Protein AF-E6WTA3-F1 (afdb_monomer_lite)

Secondary structure (DSSP, 8-state):
--EEEEE-TT--HHHHHHHHHHHHHTT--EEEEPPPTTS-SPPEEEES-STTHHHHHHHHHHHHHHHHHHHHHHHHHHHHTT----HHHHHHH-HHHHHHHHHHHHHHHHHHHHHHHHHT-

pLDDT: mean 81.32, std 12.45, range [48.53, 94.06]

Radius of gyration: 25.27 Å; chains: 1; bounding box: 66×26×56 Å

Organism: Pseudoxanthomonas suwonensis (strain 11-1) (NCBI:txid743721)

Sequence (121 aa):
MAKLLFPLRNVPADEASEVRALLDRHGLEWYETEAGMLGFSAPGLWLRDKADYPRARALLDEYQAQRREQARAEAREREARGEHETFMQQLRTQPAYVLPRLLAMIAILAATLALPWWLLR

Structure (mmCIF, N/CA/C/O backbone):
data_AF-E6WTA3-F1
#
_entry.id   AF-E6WTA3-F1
#
loop_
_atom_site.group_PDB
_atom_site.id
_atom_site.type_symbol
_atom_site.label_atom_id
_atom_site.label_alt_id
_atom_site.label_comp_id
_atom_site.label_asym_id
_atom_site.label_entity_id
_atom_site.label_seq_id
_atom_site.pdbx_PDB_ins_code
_atom_site.Cartn_x
_atom_site.Cartn_y
_atom_site.Cartn_z
_atom_site.occupancy
_atom_site.B_iso_or_equiv
_atom_site.auth_seq_id
_atom_site.auth_comp_id
_atom_site.auth_asym_id
_atom_site.auth_atom_id
_atom_site.pdbx_PDB_model_num
ATOM 1 N N . MET A 1 1 ? -10.753 -6.734 23.354 1.00 79.31 1 MET A N 1
ATOM 2 C CA . MET A 1 1 ? -9.316 -6.844 23.006 1.00 79.31 1 MET A CA 1
ATOM 3 C C . MET A 1 1 ? -9.161 -6.376 21.581 1.00 79.31 1 MET A C 1
ATOM 5 O O . MET A 1 1 ? -9.928 -6.837 20.743 1.00 79.31 1 MET A O 1
ATOM 9 N N . ALA A 1 2 ? -8.197 -5.496 21.328 1.00 83.19 2 ALA A N 1
ATOM 10 C CA . ALA A 1 2 ? -7.980 -4.965 19.996 1.00 83.19 2 ALA A CA 1
ATOM 11 C C . ALA A 1 2 ? -7.505 -6.047 19.017 1.00 83.19 2 ALA A C 1
ATOM 13 O O . ALA A 1 2 ? -6.849 -7.015 19.416 1.00 83.19 2 ALA A O 1
ATOM 14 N N . LYS A 1 3 ? -7.844 -5.895 17.736 1.00 89.50 3 LYS A N 1
ATOM 15 C CA . LYS A 1 3 ? -7.473 -6.854 16.690 1.00 89.50 3 LYS A CA 1
ATOM 16 C C . LYS A 1 3 ? -6.941 -6.140 15.456 1.00 89.50 3 LYS A C 1
ATOM 18 O O . LYS A 1 3 ? -7.564 -5.201 14.970 1.00 89.50 3 LYS A O 1
ATOM 23 N N . LEU A 1 4 ? -5.806 -6.620 14.944 1.00 90.56 4 LEU A N 1
ATOM 24 C CA . LEU A 1 4 ? -5.208 -6.114 13.712 1.00 90.56 4 LEU A CA 1
ATOM 25 C C . LEU A 1 4 ? -6.167 -6.362 12.548 1.00 90.56 4 LEU A C 1
ATOM 27 O O . LEU A 1 4 ? -6.507 -7.514 12.262 1.00 90.56 4 LEU A O 1
ATOM 31 N N . LEU A 1 5 ? -6.586 -5.285 11.892 1.00 91.44 5 LEU A N 1
ATOM 32 C CA . LEU A 1 5 ? -7.440 -5.337 10.715 1.00 91.44 5 LEU A CA 1
ATOM 33 C C . LEU A 1 5 ? -6.606 -5.321 9.437 1.00 91.44 5 LEU A C 1
ATOM 35 O O . LEU A 1 5 ? -6.811 -6.170 8.572 1.00 91.44 5 LEU A O 1
ATOM 39 N N . PHE A 1 6 ? -5.671 -4.374 9.336 1.00 89.88 6 PHE A N 1
ATOM 40 C CA . PHE A 1 6 ? -4.963 -4.104 8.090 1.00 89.88 6 PHE A CA 1
ATOM 41 C C . PHE A 1 6 ? -3.507 -3.680 8.345 1.00 89.88 6 PHE A C 1
ATOM 43 O O . PHE A 1 6 ? -3.279 -2.680 9.027 1.00 89.88 6 PHE A O 1
ATOM 50 N N . PRO A 1 7 ? -2.506 -4.427 7.848 1.00 90.69 7 PRO A N 1
ATOM 51 C CA . PRO A 1 7 ? -1.109 -4.021 7.943 1.00 90.69 7 PRO A CA 1
ATOM 52 C C . PRO A 1 7 ? -0.816 -2.901 6.938 1.00 90.69 7 PRO A C 1
ATOM 54 O O . PRO A 1 7 ? -1.139 -3.029 5.766 1.00 90.69 7 PRO A O 1
ATOM 57 N N . LEU A 1 8 ? -0.147 -1.836 7.374 1.00 89.81 8 LEU A N 1
ATOM 58 C CA . LEU A 1 8 ? 0.228 -0.682 6.544 1.00 89.81 8 LEU A CA 1
ATOM 59 C C . LEU A 1 8 ? 1.631 -0.818 5.927 1.00 89.81 8 LEU A C 1
ATOM 61 O O . LEU A 1 8 ? 2.146 0.104 5.297 1.00 89.81 8 LEU A O 1
ATOM 65 N N . ARG A 1 9 ? 2.290 -1.970 6.097 1.00 85.62 9 ARG A N 1
ATOM 66 C CA . ARG A 1 9 ? 3.617 -2.211 5.520 1.00 85.62 9 ARG A CA 1
ATOM 67 C C . ARG A 1 9 ? 3.510 -2.382 4.005 1.00 85.62 9 ARG A C 1
ATOM 69 O O . ARG A 1 9 ? 2.834 -3.2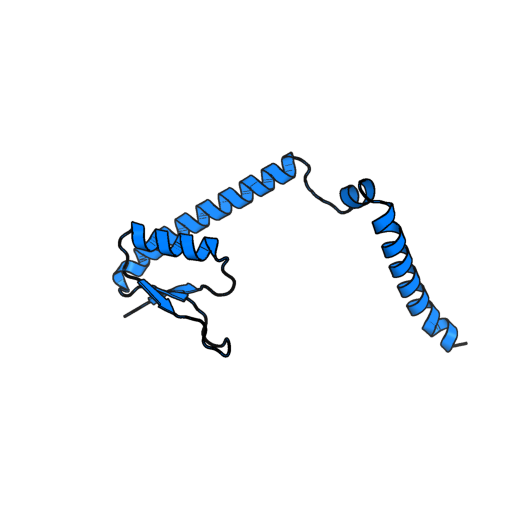97 3.547 1.00 85.62 9 ARG A O 1
ATOM 76 N N . ASN A 1 10 ? 4.251 -1.564 3.255 1.00 83.06 10 ASN A N 1
ATOM 77 C CA . ASN A 1 10 ? 4.229 -1.515 1.786 1.00 83.06 10 ASN A CA 1
ATOM 78 C C . ASN A 1 10 ? 2.858 -1.140 1.194 1.00 83.06 10 ASN A C 1
ATOM 80 O O . ASN A 1 10 ? 2.579 -1.483 0.048 1.00 83.06 10 ASN A O 1
ATOM 84 N N . VAL A 1 11 ? 2.010 -0.455 1.966 1.00 85.75 11 VAL A N 1
ATOM 85 C CA . VAL A 1 11 ? 0.728 0.056 1.477 1.00 85.75 11 VAL A CA 1
ATOM 86 C C . VAL A 1 11 ? 0.927 1.481 0.946 1.00 85.75 11 VAL A C 1
ATOM 88 O O . VAL A 1 11 ? 1.519 2.304 1.650 1.00 85.75 11 VAL A O 1
ATOM 91 N N . PRO A 1 12 ? 0.458 1.790 -0.275 1.00 87.38 12 PRO A N 1
ATOM 92 C CA . PRO A 1 12 ? 0.429 3.152 -0.801 1.00 87.38 12 PRO A CA 1
ATOM 93 C C . PRO A 1 12 ? -0.333 4.123 0.117 1.00 87.38 12 PRO A C 1
ATOM 95 O O . PRO A 1 12 ? -1.300 3.747 0.779 1.00 87.38 12 PRO A O 1
ATOM 98 N N . ALA A 1 13 ? 0.094 5.386 0.173 1.00 86.94 13 ALA A N 1
ATOM 99 C CA . ALA A 1 13 ? -0.500 6.370 1.084 1.00 86.94 13 ALA A CA 1
ATOM 100 C C . ALA A 1 13 ? -1.987 6.655 0.783 1.00 86.94 13 ALA A C 1
ATOM 102 O O . ALA A 1 13 ? -2.750 6.931 1.709 1.00 86.94 13 ALA A O 1
ATOM 103 N N . ASP A 1 14 ? -2.383 6.558 -0.488 1.00 89.94 14 ASP A N 1
ATOM 104 C CA . ASP A 1 14 ? -3.764 6.615 -0.980 1.00 89.94 14 ASP A CA 1
ATOM 105 C C . ASP A 1 14 ? -4.612 5.451 -0.453 1.00 89.94 14 ASP A C 1
ATOM 107 O O . ASP A 1 14 ? -5.668 5.668 0.129 1.00 89.94 14 ASP A O 1
ATOM 111 N N . GLU A 1 15 ? -4.128 4.213 -0.557 1.00 89.12 15 GLU A N 1
ATOM 112 C CA . GLU A 1 15 ? -4.858 3.049 -0.043 1.00 89.12 15 GLU A CA 1
ATOM 113 C C . GLU A 1 15 ? -5.012 3.127 1.482 1.00 89.12 15 GLU A C 1
ATOM 115 O O . GLU A 1 15 ? -6.078 2.849 2.030 1.00 89.12 15 GLU A O 1
ATOM 120 N N . ALA A 1 16 ? -3.968 3.571 2.186 1.00 90.94 16 ALA A N 1
ATOM 121 C CA . ALA A 1 16 ? -4.038 3.772 3.627 1.00 90.94 16 ALA A CA 1
ATOM 122 C C . ALA A 1 16 ? -5.084 4.834 4.016 1.00 90.94 16 ALA A C 1
ATOM 124 O O . ALA A 1 16 ? -5.832 4.626 4.972 1.00 90.94 16 ALA A O 1
ATOM 125 N N . SER A 1 17 ? -5.163 5.963 3.300 1.00 91.56 17 SER A N 1
ATOM 126 C CA . SER A 1 17 ? -6.170 6.996 3.578 1.00 91.56 17 SER A CA 1
ATOM 127 C C . SER A 1 17 ? -7.587 6.539 3.229 1.00 91.56 17 SER A C 1
ATOM 129 O O . SER A 1 17 ? -8.512 6.821 3.992 1.00 91.56 17 SER A O 1
ATOM 131 N N . GLU A 1 18 ? -7.764 5.781 2.148 1.00 92.44 18 GLU A N 1
ATOM 132 C CA . GLU A 1 18 ? -9.052 5.201 1.761 1.00 92.44 18 GLU A CA 1
ATOM 133 C C . GLU A 1 18 ? -9.565 4.202 2.799 1.00 92.44 18 GLU A C 1
ATOM 135 O O . GLU A 1 18 ? -10.731 4.273 3.193 1.00 92.44 18 GLU A O 1
ATOM 140 N N . VAL A 1 19 ? -8.700 3.319 3.311 1.00 92.44 19 VAL A N 1
ATOM 141 C CA . VAL A 1 19 ? -9.084 2.374 4.369 1.00 92.44 19 VAL A CA 1
ATOM 142 C C . VAL A 1 19 ? -9.436 3.114 5.666 1.00 92.44 19 VAL A C 1
ATOM 144 O O . VAL A 1 19 ? -10.415 2.748 6.311 1.00 92.44 19 VAL A O 1
ATOM 147 N N . ARG A 1 20 ? -8.722 4.187 6.038 1.00 93.31 20 ARG A N 1
ATOM 148 C CA . ARG A 1 20 ? -9.101 5.034 7.193 1.00 93.31 20 ARG A CA 1
ATOM 149 C C . ARG A 1 20 ? -10.494 5.647 6.998 1.00 93.31 20 ARG A C 1
ATOM 151 O O . ARG A 1 20 ? -11.361 5.488 7.853 1.00 93.31 20 ARG A O 1
ATOM 158 N N . ALA A 1 21 ? -10.744 6.246 5.833 1.00 94.06 21 ALA A N 1
ATOM 159 C CA . ALA A 1 21 ? -12.040 6.833 5.496 1.00 94.06 21 ALA A CA 1
ATOM 160 C C . ALA A 1 21 ? -13.176 5.793 5.458 1.00 94.06 21 ALA A C 1
ATOM 162 O O . ALA A 1 21 ? -14.312 6.105 5.822 1.00 94.06 21 ALA A O 1
ATOM 163 N N . LEU A 1 22 ? -12.886 4.557 5.036 1.00 93.88 22 LEU A N 1
ATOM 164 C CA . LEU A 1 22 ? -13.827 3.438 5.079 1.00 93.88 22 LEU A CA 1
ATOM 165 C C . LEU A 1 22 ? -14.220 3.116 6.526 1.00 93.88 22 LEU A C 1
ATOM 167 O O . LEU A 1 22 ? -15.405 2.982 6.828 1.00 93.88 22 LEU A O 1
ATOM 171 N N . LEU A 1 23 ? -13.251 3.034 7.438 1.00 93.38 23 LEU A N 1
ATOM 172 C CA . LEU A 1 23 ? -13.528 2.763 8.849 1.00 93.38 23 LEU A CA 1
ATOM 173 C C . LEU A 1 23 ? -14.354 3.881 9.495 1.00 93.38 23 LEU A C 1
ATOM 175 O O . LEU A 1 23 ? -15.359 3.589 10.149 1.00 93.38 23 LEU A O 1
ATOM 179 N N . ASP A 1 24 ? -13.998 5.139 9.227 1.00 93.50 24 ASP A N 1
ATOM 180 C CA . ASP A 1 24 ? -14.711 6.312 9.743 1.00 93.50 24 ASP A CA 1
ATOM 181 C C . ASP A 1 24 ? -16.156 6.376 9.231 1.00 93.50 24 ASP A C 1
ATOM 183 O O . ASP A 1 24 ? -17.093 6.566 10.007 1.00 93.50 24 ASP A O 1
ATOM 187 N N . ARG A 1 25 ? -16.371 6.141 7.929 1.00 93.81 25 ARG A N 1
ATOM 188 C CA . ARG A 1 25 ? -17.707 6.161 7.306 1.00 93.81 25 ARG A CA 1
ATOM 189 C C . ARG A 1 25 ? -18.655 5.131 7.913 1.00 93.81 25 ARG A C 1
ATOM 191 O O . ARG A 1 25 ? -19.857 5.376 8.000 1.00 93.81 25 ARG A O 1
ATOM 198 N N . HIS A 1 26 ? -18.133 3.972 8.301 1.00 91.75 26 HIS A N 1
ATOM 199 C CA . HIS A 1 26 ? -18.930 2.886 8.866 1.00 91.75 26 HIS A CA 1
ATOM 200 C C . HIS A 1 26 ? -19.034 2.933 10.399 1.00 91.75 26 HIS A C 1
ATOM 202 O O . HIS A 1 26 ? -19.702 2.065 10.977 1.00 91.75 26 HIS A O 1
ATOM 208 N N . GLY A 1 27 ? -18.439 3.954 11.033 1.00 91.25 27 GLY A N 1
ATOM 209 C CA . GLY A 1 27 ? -18.486 4.187 12.476 1.00 91.25 27 GLY A CA 1
ATOM 210 C C . GLY A 1 27 ? -17.723 3.137 13.280 1.00 91.25 27 GLY A C 1
ATOM 211 O O . GLY A 1 27 ? -18.159 2.771 14.367 1.00 91.25 27 GLY A O 1
ATOM 212 N N . LEU A 1 28 ? -16.643 2.592 12.719 1.00 92.12 28 LEU A N 1
ATOM 213 C CA . LEU A 1 28 ? -15.824 1.574 13.372 1.00 92.12 28 LEU A CA 1
ATOM 214 C C . LEU A 1 28 ? -14.755 2.252 14.225 1.00 92.12 28 LEU A C 1
ATOM 216 O O . LEU A 1 28 ? -14.024 3.102 13.730 1.00 92.12 28 LEU A O 1
ATOM 220 N N . GLU A 1 29 ? -14.613 1.857 15.488 1.00 92.94 29 GLU A N 1
ATOM 221 C CA . GLU A 1 29 ? -13.550 2.410 16.325 1.00 92.94 29 GLU A CA 1
ATOM 222 C C . GLU A 1 29 ? -12.192 1.767 16.016 1.00 92.94 29 GLU A C 1
ATOM 224 O O . GLU A 1 29 ? -11.962 0.577 16.277 1.00 92.94 29 GLU A O 1
ATOM 229 N N . TRP A 1 30 ? -11.254 2.573 15.515 1.00 92.94 30 TRP A N 1
ATOM 230 C CA . TRP A 1 30 ? -9.913 2.130 15.146 1.00 92.94 30 TRP A CA 1
ATOM 231 C C . TRP A 1 30 ? -8.806 2.993 15.758 1.00 92.94 30 TRP A C 1
ATOM 233 O O . TRP A 1 30 ? -9.034 4.067 16.317 1.00 92.94 30 TRP A O 1
ATOM 243 N N . TYR A 1 31 ? -7.584 2.476 15.705 1.00 91.25 31 TYR A N 1
ATOM 244 C CA . TYR A 1 31 ? -6.364 3.225 15.970 1.00 91.25 31 TYR A CA 1
ATOM 245 C C . TYR A 1 31 ? -5.230 2.704 15.089 1.00 91.25 31 TYR A C 1
ATOM 247 O O . TYR A 1 31 ? -5.222 1.547 14.663 1.00 91.25 31 TYR A O 1
ATOM 255 N N . GLU A 1 32 ? -4.263 3.569 14.816 1.00 90.88 32 GLU A N 1
ATOM 256 C CA . GLU A 1 32 ? -3.076 3.235 14.038 1.00 90.88 32 GLU A CA 1
ATOM 257 C C . GLU A 1 32 ? -1.872 3.056 14.956 1.00 90.88 32 GLU A C 1
ATOM 259 O O . GLU A 1 32 ? -1.745 3.710 15.989 1.00 90.88 32 GLU A O 1
ATOM 264 N N . THR A 1 33 ? -0.992 2.131 14.591 1.00 88.88 33 THR A N 1
ATOM 265 C CA . THR A 1 33 ? 0.331 2.004 15.205 1.00 88.88 33 THR A CA 1
ATOM 266 C C . THR A 1 33 ? 1.379 2.430 14.192 1.00 88.88 33 THR A C 1
ATOM 268 O O . THR A 1 3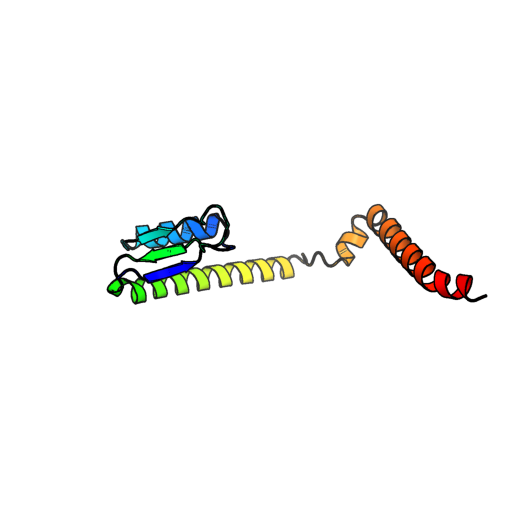3 ? 1.359 1.947 13.061 1.00 88.88 33 THR A O 1
ATOM 271 N N . GLU A 1 34 ? 2.293 3.308 14.601 1.00 80.56 34 GLU A N 1
ATOM 272 C CA . GLU A 1 34 ? 3.406 3.751 13.763 1.00 80.56 34 GLU A CA 1
ATOM 273 C C . GLU A 1 34 ? 4.532 2.708 13.702 1.00 80.56 34 GLU A C 1
ATOM 275 O O . GLU A 1 34 ? 4.707 1.864 14.591 1.00 80.56 34 GLU A O 1
ATOM 280 N N . ALA A 1 35 ? 5.327 2.780 12.633 1.00 79.25 35 ALA A N 1
ATOM 281 C CA . ALA A 1 35 ? 6.573 2.037 12.555 1.00 79.25 35 ALA A CA 1
ATOM 282 C C . ALA A 1 35 ? 7.558 2.613 13.584 1.00 79.25 35 ALA A C 1
ATOM 284 O O . ALA A 1 35 ? 7.810 3.814 13.614 1.00 79.25 35 ALA A O 1
ATOM 285 N N . GLY A 1 36 ? 8.136 1.759 14.429 1.00 73.25 36 GLY A N 1
ATOM 2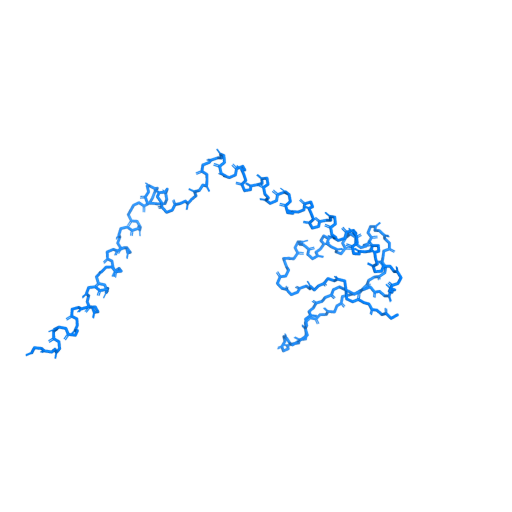86 C CA . GLY A 1 36 ? 9.191 2.186 15.350 1.00 73.25 36 GLY A CA 1
ATOM 287 C C . GLY A 1 36 ? 10.427 2.653 14.575 1.00 73.25 36 GLY A C 1
ATOM 288 O O . GLY A 1 36 ? 10.666 2.176 13.468 1.00 73.25 36 GLY A O 1
ATOM 289 N N . MET A 1 37 ? 11.251 3.522 15.172 1.00 70.12 37 MET A N 1
ATOM 290 C CA . MET A 1 37 ? 12.431 4.131 14.521 1.00 70.12 37 MET A CA 1
ATOM 291 C C . MET A 1 37 ? 13.402 3.140 13.855 1.00 70.12 37 MET A C 1
ATOM 293 O O . MET A 1 37 ? 14.102 3.503 12.918 1.00 70.12 37 MET A O 1
ATOM 297 N N . LEU A 1 38 ? 13.448 1.891 14.324 1.00 74.69 38 LEU A N 1
ATOM 298 C CA . LEU A 1 38 ? 14.318 0.835 13.796 1.00 74.69 38 LEU A CA 1
ATOM 299 C C . LEU A 1 38 ? 13.640 -0.056 12.733 1.00 74.69 38 LEU A C 1
ATOM 301 O O . LEU A 1 38 ? 14.238 -1.023 12.275 1.00 74.69 38 LEU A O 1
ATOM 305 N N . GLY A 1 39 ? 12.382 0.215 12.369 1.00 68.06 39 GLY A N 1
ATOM 306 C CA . GLY A 1 39 ? 11.639 -0.530 11.344 1.00 68.06 39 GLY A CA 1
ATOM 307 C C . GLY A 1 39 ? 11.108 -1.907 11.771 1.00 68.06 39 GLY A C 1
ATOM 308 O O . GLY A 1 39 ? 10.531 -2.614 10.949 1.00 68.06 39 GLY A O 1
ATOM 309 N N . PHE A 1 40 ? 11.268 -2.304 13.040 1.00 68.81 40 PHE A N 1
ATOM 310 C CA . PHE A 1 40 ? 10.818 -3.619 13.527 1.00 68.81 40 PHE A CA 1
ATOM 311 C C . PHE A 1 40 ? 9.311 -3.707 13.806 1.00 68.81 40 PHE A C 1
ATOM 313 O O . PHE A 1 40 ? 8.740 -4.795 13.735 1.00 68.81 40 PHE A O 1
ATOM 320 N N . SER A 1 41 ? 8.652 -2.586 14.113 1.00 68.38 41 SER A N 1
ATOM 321 C CA . SER A 1 41 ? 7.195 -2.564 14.286 1.00 68.38 41 SER A CA 1
ATOM 322 C C . SER A 1 41 ? 6.529 -2.420 12.923 1.00 68.38 41 SER A C 1
ATOM 324 O O . SER A 1 41 ? 6.807 -1.461 12.201 1.00 68.38 41 SER A O 1
ATOM 326 N N . ALA A 1 42 ? 5.662 -3.367 12.563 1.00 73.31 42 ALA A N 1
ATOM 327 C CA . ALA A 1 42 ? 4.843 -3.244 11.367 1.00 73.31 42 ALA A CA 1
ATOM 328 C C . ALA A 1 42 ? 3.710 -2.245 11.654 1.00 73.31 42 ALA A C 1
ATOM 330 O O . ALA A 1 42 ? 2.872 -2.538 12.513 1.00 73.31 42 ALA A O 1
ATOM 331 N N . PRO A 1 43 ? 3.660 -1.094 10.959 1.00 87.06 43 PRO A N 1
ATOM 332 C CA . PRO A 1 43 ? 2.551 -0.176 11.127 1.00 87.06 43 PRO A CA 1
ATOM 333 C C . PRO A 1 43 ? 1.263 -0.859 10.673 1.00 87.06 43 PRO A C 1
ATOM 335 O O . PRO A 1 43 ? 1.274 -1.703 9.769 1.00 87.06 43 PRO A O 1
ATOM 338 N N . GLY A 1 44 ? 0.149 -0.532 11.314 1.00 91.75 44 GLY A N 1
ATOM 339 C CA . GLY A 1 44 ? -1.111 -1.220 11.063 1.00 91.75 44 GLY A CA 1
ATOM 340 C C . GLY A 1 44 ? -2.309 -0.516 11.671 1.00 91.75 44 GLY A C 1
ATOM 341 O O . GLY A 1 44 ? -2.181 0.206 12.659 1.00 91.75 44 GLY A O 1
ATOM 342 N N . LEU A 1 45 ? -3.471 -0.767 11.075 1.00 91.88 45 LEU A N 1
ATOM 343 C CA . LEU A 1 45 ? -4.776 -0.350 11.566 1.00 91.88 45 LEU A CA 1
ATOM 344 C C . LEU A 1 45 ? -5.366 -1.454 12.440 1.00 91.88 45 LEU A C 1
ATOM 346 O O . LEU A 1 45 ? -5.495 -2.614 12.026 1.00 91.88 45 LEU A O 1
ATOM 350 N N . TRP A 1 46 ? -5.744 -1.076 13.652 1.00 92.38 46 TRP A N 1
ATOM 351 C CA . TRP A 1 46 ? -6.282 -1.957 14.675 1.00 92.38 46 TRP A CA 1
ATOM 352 C C . TRP A 1 46 ? -7.693 -1.524 15.036 1.00 92.38 46 TRP A C 1
ATOM 354 O O . TRP A 1 46 ? -7.956 -0.339 15.208 1.00 92.38 46 TRP A O 1
ATOM 364 N N . LEU A 1 47 ? -8.590 -2.491 15.202 1.00 93.25 47 LEU A N 1
ATOM 365 C CA . LEU A 1 47 ? -9.920 -2.249 15.753 1.00 93.25 47 LEU A CA 1
ATOM 366 C C . LEU A 1 47 ? -9.869 -2.332 17.269 1.00 93.25 47 LEU A C 1
ATOM 368 O O . LEU A 1 47 ? -9.222 -3.235 17.806 1.00 93.25 47 LEU A O 1
ATOM 372 N N . ARG A 1 48 ? -10.574 -1.427 17.952 1.00 90.31 48 ARG A N 1
ATOM 373 C CA . ARG A 1 48 ? -10.696 -1.444 19.417 1.00 90.31 48 ARG A CA 1
ATOM 374 C C . ARG A 1 48 ? -11.556 -2.612 19.891 1.00 90.31 48 ARG A C 1
ATOM 376 O O . ARG A 1 48 ? -11.156 -3.335 20.812 1.00 90.31 48 ARG A O 1
ATOM 383 N N . ASP A 1 49 ? -12.686 -2.830 19.223 1.00 90.25 49 ASP A N 1
ATOM 384 C CA . ASP A 1 49 ? -13.580 -3.948 19.495 1.00 90.25 49 ASP A CA 1
ATOM 385 C C . ASP A 1 49 ? -13.328 -5.127 18.539 1.00 90.25 49 ASP A C 1
ATOM 387 O O . ASP A 1 49 ? -13.239 -4.995 17.318 1.00 90.25 49 ASP A O 1
ATOM 391 N N . LYS A 1 50 ? -13.231 -6.328 19.111 1.00 88.94 50 LYS A N 1
ATOM 392 C CA . LYS A 1 50 ? -13.135 -7.579 18.353 1.00 88.94 50 LYS A CA 1
ATOM 393 C C . LYS A 1 50 ? -14.490 -7.983 17.767 1.00 88.94 50 LYS A C 1
ATOM 395 O O . LYS A 1 50 ? -14.497 -8.709 16.774 1.00 88.94 50 LYS A O 1
ATOM 400 N N . ALA A 1 51 ? -15.600 -7.547 18.365 1.00 90.19 51 ALA A N 1
ATOM 401 C CA . ALA A 1 51 ? -16.948 -7.807 17.864 1.00 90.19 51 ALA A CA 1
ATOM 402 C C . ALA A 1 51 ? -17.173 -7.174 16.483 1.00 90.19 51 ALA A C 1
ATOM 404 O O . ALA A 1 51 ? -17.837 -7.772 15.640 1.00 90.19 51 ALA A O 1
ATOM 405 N N . ASP A 1 52 ? -16.524 -6.040 16.218 1.00 90.25 52 ASP A N 1
ATOM 406 C CA . ASP A 1 52 ? -16.582 -5.337 14.937 1.00 90.25 52 ASP A CA 1
ATOM 407 C C . ASP A 1 52 ? -15.680 -5.942 13.856 1.00 90.25 52 ASP A C 1
ATOM 409 O O . ASP A 1 52 ? -15.827 -5.637 12.671 1.00 90.25 52 ASP A O 1
ATOM 413 N N . TYR A 1 53 ? -14.765 -6.841 14.228 1.00 91.38 53 TYR A N 1
ATOM 414 C CA . TYR A 1 53 ? -13.811 -7.433 13.292 1.00 91.38 53 TYR A CA 1
ATOM 415 C C . TYR A 1 53 ? -14.461 -8.119 12.080 1.00 91.38 53 TYR A C 1
ATOM 417 O O . TYR A 1 53 ? -13.996 -7.877 10.968 1.00 91.38 53 TYR A O 1
ATOM 425 N N . PRO A 1 54 ? -15.508 -8.959 12.224 1.00 92.50 54 PRO A N 1
ATOM 426 C CA . PRO A 1 54 ? -16.147 -9.596 11.073 1.00 92.50 54 PRO A CA 1
ATOM 427 C C . PRO A 1 54 ? -16.754 -8.571 10.109 1.00 92.50 54 PRO A C 1
ATOM 429 O O . PRO A 1 54 ? -16.611 -8.711 8.897 1.00 92.50 54 PRO A O 1
ATOM 432 N N . ARG A 1 55 ? -17.374 -7.512 10.646 1.00 92.94 55 ARG A N 1
ATOM 433 C CA . ARG A 1 55 ? -17.985 -6.436 9.857 1.00 92.94 55 ARG A CA 1
ATOM 434 C C . ARG A 1 55 ? -16.925 -5.621 9.121 1.00 92.94 55 ARG A C 1
ATOM 436 O O . ARG A 1 55 ? -17.023 -5.437 7.914 1.00 92.94 55 ARG A O 1
ATOM 443 N N . ALA A 1 56 ? -15.894 -5.179 9.833 1.00 93.00 56 ALA A N 1
ATOM 444 C CA . ALA A 1 56 ? -14.783 -4.434 9.255 1.00 93.00 56 ALA A CA 1
ATOM 445 C C . ALA A 1 56 ? -14.031 -5.248 8.195 1.00 93.00 56 ALA A C 1
ATOM 447 O O . ALA A 1 56 ? -13.632 -4.712 7.164 1.00 93.00 56 ALA A O 1
ATOM 448 N N . ARG A 1 57 ? -13.866 -6.557 8.422 1.00 93.06 57 ARG A N 1
ATOM 449 C CA . ARG A 1 57 ? -13.221 -7.450 7.462 1.00 93.06 57 ARG A CA 1
ATOM 450 C C . ARG A 1 57 ? -14.043 -7.602 6.184 1.00 93.06 57 ARG A C 1
ATOM 452 O O . ARG A 1 57 ? -13.463 -7.519 5.111 1.00 93.06 57 ARG A O 1
ATOM 459 N N . ALA A 1 58 ? -15.361 -7.760 6.297 1.00 93.81 58 ALA A N 1
ATOM 460 C CA . ALA A 1 58 ? -16.242 -7.826 5.133 1.00 93.81 58 ALA A CA 1
ATOM 461 C C . ALA A 1 58 ? -16.166 -6.546 4.281 1.00 93.81 58 ALA A C 1
ATOM 463 O O . ALA A 1 58 ? -16.019 -6.632 3.066 1.00 93.81 58 ALA A O 1
ATOM 464 N N . LEU A 1 59 ? -16.178 -5.371 4.923 1.00 93.62 59 LEU A N 1
ATOM 465 C CA . LEU A 1 59 ? -16.036 -4.078 4.238 1.00 93.62 59 LEU A CA 1
ATOM 466 C C . LEU A 1 59 ? -14.685 -3.943 3.527 1.00 93.62 59 LEU A C 1
ATOM 468 O O . LEU A 1 59 ? -14.617 -3.493 2.385 1.00 93.62 59 LEU A O 1
ATOM 472 N N . LEU A 1 60 ? -13.604 -4.353 4.192 1.00 92.81 60 LEU A N 1
ATOM 473 C CA . LEU A 1 60 ? -12.267 -4.325 3.610 1.00 92.81 60 LEU A CA 1
ATOM 474 C C . LEU A 1 60 ? -12.142 -5.290 2.421 1.00 92.81 60 LEU A C 1
ATOM 476 O O . LEU A 1 60 ? -11.535 -4.943 1.410 1.00 92.81 60 LEU A O 1
ATOM 480 N N . ASP A 1 61 ? -12.712 -6.491 2.530 1.00 93.25 61 ASP A N 1
ATOM 481 C CA . ASP A 1 61 ? -12.678 -7.490 1.462 1.00 93.25 61 ASP A CA 1
ATOM 482 C C . ASP A 1 61 ? -13.466 -7.010 0.225 1.00 93.25 61 ASP A C 1
ATOM 484 O O . ASP A 1 61 ? -13.012 -7.222 -0.904 1.00 93.25 61 ASP A O 1
ATOM 488 N N . GLU A 1 62 ? -14.593 -6.315 0.424 1.00 93.38 62 GLU A N 1
ATOM 489 C CA . GLU A 1 62 ? -15.371 -5.674 -0.644 1.00 93.38 62 GLU A CA 1
ATOM 490 C C . GLU A 1 62 ? -14.587 -4.543 -1.323 1.00 93.38 62 GLU A C 1
ATOM 492 O O . GLU A 1 62 ? -14.438 -4.546 -2.547 1.00 93.38 62 GLU A O 1
ATOM 497 N N . TYR A 1 6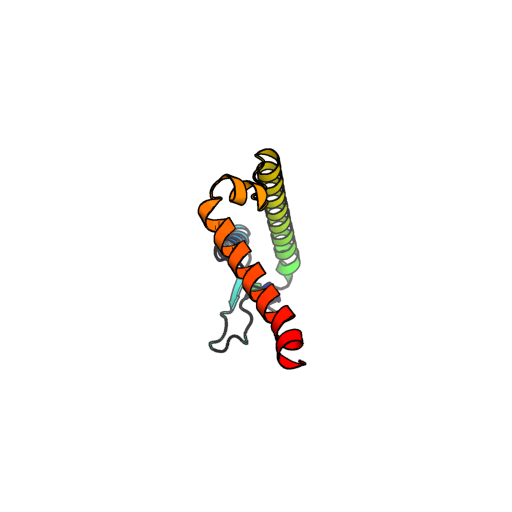3 ? -14.009 -3.628 -0.540 1.00 91.94 63 TYR A N 1
ATOM 498 C CA .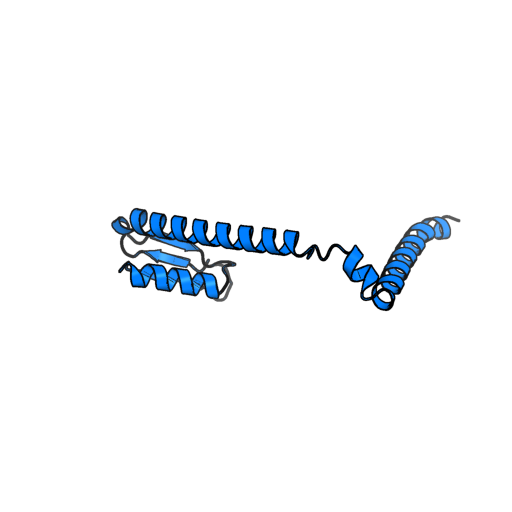 TYR A 1 63 ? -13.143 -2.563 -1.052 1.00 91.94 63 TYR A CA 1
ATOM 499 C C . TYR A 1 63 ? -11.987 -3.129 -1.895 1.00 91.94 63 TYR A C 1
ATOM 501 O O . TYR A 1 63 ? -11.761 -2.716 -3.034 1.00 91.94 63 TYR A O 1
ATOM 509 N N . GLN A 1 64 ? -11.297 -4.151 -1.381 1.00 90.00 64 GLN A N 1
ATOM 510 C CA . GLN A 1 64 ? -10.197 -4.803 -2.089 1.00 90.00 64 GLN A CA 1
ATOM 511 C C . GLN A 1 64 ? -10.664 -5.519 -3.366 1.00 90.00 64 GLN A C 1
ATOM 513 O O . GLN A 1 64 ? -9.913 -5.611 -4.340 1.00 90.00 64 GLN A O 1
ATOM 518 N N . ALA A 1 65 ? -11.889 -6.052 -3.394 1.00 91.56 65 ALA A N 1
ATOM 519 C CA . ALA A 1 65 ? -12.465 -6.637 -4.601 1.00 91.56 65 ALA A CA 1
ATOM 520 C C . ALA A 1 65 ? -12.719 -5.575 -5.677 1.00 91.56 65 ALA A C 1
ATOM 522 O O . ALA A 1 65 ? -12.285 -5.769 -6.814 1.00 91.56 65 ALA A O 1
ATOM 523 N N . GLN A 1 66 ? -13.322 -4.444 -5.301 1.00 90.25 66 GLN A N 1
ATOM 524 C CA . GLN A 1 66 ? -13.564 -3.318 -6.206 1.00 90.25 66 GLN A CA 1
ATOM 525 C C . GLN A 1 66 ? -12.251 -2.772 -6.778 1.00 90.25 66 GLN A C 1
ATOM 527 O O . GLN A 1 66 ? -12.122 -2.614 -7.993 1.00 90.25 66 GLN A O 1
ATOM 532 N N . ARG A 1 67 ? -11.226 -2.581 -5.936 1.00 87.62 67 ARG A N 1
ATOM 533 C CA . ARG A 1 67 ? -9.917 -2.085 -6.388 1.00 87.62 67 ARG A CA 1
ATOM 534 C C . ARG A 1 67 ? -9.239 -3.038 -7.378 1.00 87.62 67 ARG A C 1
ATOM 536 O O . ARG A 1 67 ? -8.675 -2.607 -8.382 1.00 87.62 67 ARG A O 1
ATOM 543 N N . ARG A 1 68 ? -9.311 -4.354 -7.134 1.00 87.62 68 ARG A N 1
ATOM 544 C CA . ARG A 1 68 ? -8.787 -5.367 -8.071 1.00 87.62 68 ARG A CA 1
ATOM 545 C C . ARG A 1 68 ? -9.526 -5.355 -9.403 1.0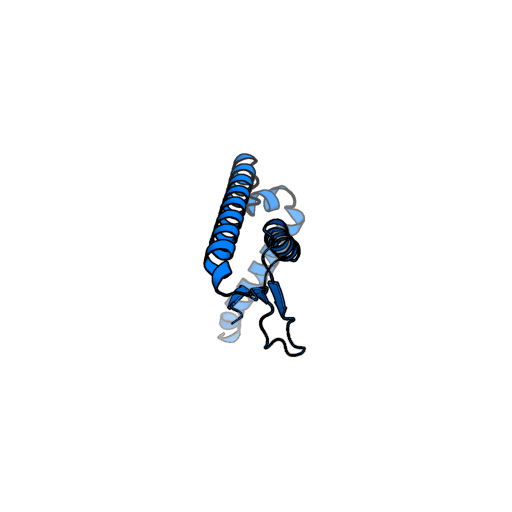0 87.62 68 ARG A C 1
ATOM 547 O O . ARG A 1 68 ? -8.911 -5.605 -10.437 1.00 87.62 68 ARG A O 1
ATOM 554 N N . GLU A 1 69 ? -10.832 -5.125 -9.386 1.00 88.69 69 GLU A N 1
ATOM 555 C CA . GLU A 1 69 ? -11.629 -5.052 -10.606 1.00 88.69 69 GLU A CA 1
ATOM 556 C C . GLU A 1 69 ? -11.276 -3.817 -11.437 1.00 88.69 69 GLU A C 1
ATOM 558 O O . GLU A 1 69 ? -11.059 -3.952 -12.641 1.00 88.69 69 GLU A O 1
ATOM 563 N N . GLN A 1 70 ? -11.103 -2.662 -10.791 1.00 86.19 70 GLN A N 1
ATOM 564 C CA . GLN A 1 70 ? -10.627 -1.434 -11.433 1.00 86.19 70 GLN A CA 1
ATOM 565 C C . GLN A 1 70 ? -9.239 -1.627 -12.049 1.00 86.19 70 GLN A C 1
ATOM 567 O O . GLN A 1 70 ? -9.068 -1.396 -13.241 1.00 86.19 70 GLN A O 1
ATOM 572 N N . ALA A 1 71 ? -8.280 -2.181 -11.301 1.00 84.31 71 ALA A N 1
ATOM 573 C CA . ALA A 1 71 ? -6.939 -2.455 -11.822 1.00 84.31 71 ALA A CA 1
ATOM 574 C C . ALA A 1 71 ? -6.954 -3.415 -13.029 1.00 84.31 71 ALA A C 1
ATOM 576 O O . ALA A 1 71 ? -6.186 -3.253 -13.976 1.00 84.31 71 ALA A O 1
ATOM 577 N N . ARG A 1 72 ? -7.850 -4.413 -13.030 1.00 84.06 72 ARG A N 1
ATOM 578 C CA . ARG A 1 72 ? -8.048 -5.312 -14.180 1.00 84.06 72 ARG A CA 1
ATOM 579 C C . ARG A 1 72 ? -8.706 -4.606 -15.361 1.00 84.06 72 ARG A C 1
ATOM 581 O O . ARG A 1 72 ? -8.373 -4.919 -16.499 1.00 84.06 72 ARG A O 1
ATOM 588 N N . ALA A 1 73 ? -9.654 -3.706 -15.115 1.00 82.69 73 ALA A N 1
ATOM 589 C CA . ALA A 1 73 ? -10.278 -2.908 -16.162 1.00 82.69 73 ALA A CA 1
ATOM 590 C C . ALA A 1 73 ? -9.252 -1.971 -16.809 1.00 82.69 73 ALA A C 1
ATOM 592 O O . ALA A 1 73 ? -9.111 -1.997 -18.026 1.00 82.69 73 ALA A O 1
ATOM 593 N N . GLU A 1 74 ? -8.458 -1.261 -16.007 1.00 81.31 74 GLU A N 1
ATOM 594 C CA . GLU A 1 74 ? -7.356 -0.426 -16.487 1.00 81.31 74 GLU A CA 1
ATOM 595 C C . GLU A 1 74 ? -6.323 -1.234 -17.275 1.00 81.31 74 GLU A C 1
ATOM 597 O O . GLU A 1 74 ? -5.890 -0.796 -18.337 1.00 81.31 74 GLU A O 1
ATOM 602 N N . ALA A 1 75 ? -5.953 -2.428 -16.799 1.00 77.25 75 ALA A N 1
ATOM 603 C CA . ALA A 1 75 ? -5.053 -3.316 -17.530 1.00 77.25 75 ALA A CA 1
ATOM 604 C C . ALA A 1 75 ? -5.635 -3.702 -18.898 1.00 77.25 75 ALA A C 1
ATOM 606 O O . ALA A 1 75 ? -4.955 -3.545 -19.906 1.00 77.25 75 ALA A O 1
ATOM 607 N N . ARG A 1 76 ? -6.909 -4.110 -18.962 1.00 78.69 76 ARG A N 1
ATOM 608 C CA . ARG A 1 76 ? -7.587 -4.429 -20.231 1.00 78.69 76 ARG A CA 1
ATOM 609 C C . ARG A 1 76 ? -7.701 -3.226 -21.159 1.00 78.69 76 ARG A C 1
ATOM 611 O O . ARG A 1 76 ? -7.583 -3.381 -22.368 1.00 78.69 76 ARG A O 1
ATOM 618 N N . GLU A 1 77 ? -7.931 -2.030 -20.626 1.00 74.38 77 GLU A N 1
ATOM 619 C CA . GLU A 1 77 ? -7.940 -0.820 -21.444 1.00 74.38 77 GLU A CA 1
ATOM 620 C C . GLU A 1 77 ? -6.548 -0.487 -21.986 1.00 74.38 77 GLU A C 1
ATOM 622 O O . GLU A 1 77 ? -6.443 -0.066 -23.133 1.00 74.38 77 GLU A O 1
ATOM 627 N N . ARG A 1 78 ? -5.482 -0.689 -21.201 1.00 65.88 78 ARG A N 1
ATOM 628 C CA . ARG A 1 78 ? -4.093 -0.549 -21.675 1.00 65.88 78 ARG A CA 1
ATOM 629 C C . ARG A 1 78 ? -3.775 -1.579 -22.760 1.00 65.88 78 ARG A C 1
ATOM 631 O O . ARG A 1 78 ? -3.224 -1.217 -23.795 1.00 65.88 78 ARG A O 1
ATOM 638 N N . GLU A 1 79 ? -4.199 -2.830 -22.580 1.00 67.94 79 GLU A N 1
ATOM 639 C CA . GLU A 1 79 ? -4.100 -3.881 -23.605 1.00 67.94 79 GLU A CA 1
ATOM 640 C C . GLU A 1 79 ? -4.856 -3.483 -24.886 1.00 67.94 79 GLU A C 1
ATOM 642 O O . GLU A 1 79 ? -4.307 -3.563 -25.984 1.00 67.94 79 GLU A O 1
ATOM 647 N N . ALA A 1 80 ? -6.088 -2.978 -24.756 1.00 65.56 80 ALA A N 1
ATOM 648 C CA . ALA A 1 80 ? -6.924 -2.549 -25.879 1.00 65.56 80 ALA A CA 1
ATOM 649 C C . ALA A 1 80 ? -6.400 -1.283 -26.580 1.00 65.56 80 ALA A C 1
ATOM 651 O O . ALA A 1 80 ? -6.540 -1.151 -27.796 1.00 65.56 80 ALA A O 1
ATOM 652 N N . ARG A 1 81 ? -5.763 -0.368 -25.837 1.00 63.06 81 ARG A N 1
ATOM 653 C CA . ARG A 1 81 ? -5.048 0.802 -26.375 1.00 63.06 81 ARG A CA 1
ATOM 654 C C . ARG A 1 81 ? -3.713 0.431 -27.033 1.00 63.06 81 ARG A C 1
ATOM 656 O O . ARG A 1 81 ? -3.069 1.299 -27.615 1.00 63.06 81 ARG A O 1
ATOM 663 N N . GLY A 1 82 ? -3.305 -0.840 -26.982 1.00 56.66 82 GLY A N 1
ATOM 664 C CA . GLY A 1 82 ? -2.026 -1.296 -27.522 1.00 56.66 82 GLY A CA 1
ATOM 665 C C . GLY A 1 82 ? -0.823 -0.840 -26.695 1.00 56.66 82 GLY A C 1
ATOM 666 O O . GLY A 1 82 ? 0.306 -0.953 -27.160 1.00 56.66 82 GLY A O 1
ATOM 667 N N . GLU A 1 83 ? -1.042 -0.372 -25.463 1.00 52.72 83 GLU A N 1
ATOM 668 C CA . GLU A 1 83 ? -0.019 0.058 -24.501 1.00 52.72 83 GLU A CA 1
ATOM 669 C C . GLU A 1 83 ? 0.608 -1.132 -23.768 1.00 52.72 83 GLU A C 1
ATOM 671 O O . GLU A 1 83 ? 0.983 -1.056 -22.597 1.00 52.72 83 GLU A O 1
ATOM 676 N N . HIS A 1 84 ? 0.818 -2.240 -24.474 1.00 48.53 84 HIS A N 1
ATOM 677 C CA . HIS A 1 84 ? 2.043 -2.950 -24.181 1.00 48.53 84 HIS A CA 1
ATOM 678 C C . HIS A 1 84 ? 3.158 -2.046 -24.708 1.00 48.53 84 HIS A C 1
ATOM 680 O O . HIS A 1 84 ? 3.575 -2.168 -25.862 1.00 48.53 84 HIS A O 1
ATOM 686 N N . GLU A 1 85 ? 3.716 -1.205 -23.833 1.00 49.75 85 GLU A N 1
ATOM 687 C CA . GLU A 1 85 ? 5.107 -0.737 -23.920 1.00 49.75 85 GLU A CA 1
ATOM 688 C C . GLU A 1 85 ? 6.069 -1.946 -23.845 1.00 49.75 85 GLU A C 1
ATOM 690 O O . GLU A 1 85 ? 7.056 -1.991 -23.120 1.00 49.75 85 GLU A O 1
ATOM 695 N N . THR A 1 86 ? 5.778 -3.006 -24.593 1.00 57.81 86 THR A N 1
ATOM 696 C CA . THR A 1 86 ? 6.724 -4.015 -24.999 1.00 57.81 86 THR A CA 1
ATOM 697 C C . THR A 1 86 ? 7.896 -3.264 -25.599 1.00 57.81 86 THR A C 1
ATOM 699 O O . THR A 1 86 ? 7.701 -2.415 -26.466 1.00 57.81 86 THR A O 1
ATOM 702 N N . PHE A 1 87 ? 9.106 -3.600 -25.160 1.00 53.03 87 PHE A N 1
ATOM 703 C CA . PHE A 1 87 ? 10.407 -3.139 -25.657 1.00 53.03 87 PHE A CA 1
ATOM 704 C C . PHE A 1 87 ? 10.463 -2.770 -27.155 1.00 53.03 87 PHE A C 1
ATOM 706 O O . PHE A 1 87 ? 11.231 -1.900 -27.553 1.00 53.03 87 PHE A O 1
ATOM 713 N N . MET A 1 88 ? 9.642 -3.410 -27.987 1.00 53.38 88 MET A N 1
ATOM 714 C CA . MET A 1 88 ? 9.481 -3.149 -29.413 1.00 53.38 88 MET A CA 1
ATOM 715 C C . MET A 1 88 ? 8.900 -1.765 -29.773 1.00 53.38 88 MET A C 1
ATOM 717 O O . MET A 1 88 ? 9.279 -1.209 -30.804 1.00 53.38 88 MET A O 1
ATOM 721 N N . GLN A 1 89 ? 8.044 -1.169 -28.937 1.00 58.34 89 GLN A N 1
ATOM 722 C CA . GLN A 1 89 ? 7.572 0.212 -29.107 1.00 58.34 89 GLN A CA 1
ATOM 723 C C . GLN A 1 89 ? 8.667 1.210 -28.713 1.00 58.34 89 GLN A C 1
ATOM 725 O O . GLN A 1 89 ? 8.963 2.126 -29.474 1.00 58.34 89 GLN A O 1
ATOM 730 N N . GLN A 1 90 ? 9.379 0.960 -27.610 1.00 57.44 90 GLN A N 1
ATOM 731 C CA . GLN A 1 90 ? 10.518 1.782 -27.189 1.00 57.44 90 GLN A CA 1
ATOM 732 C C . GLN A 1 90 ? 11.691 1.727 -28.190 1.00 57.44 90 GLN A C 1
ATOM 734 O O . GLN A 1 90 ? 12.327 2.749 -28.453 1.00 57.44 90 GLN A O 1
ATOM 739 N N . LEU A 1 91 ? 11.923 0.570 -28.827 1.00 57.44 91 LEU A N 1
ATOM 740 C CA . LEU A 1 91 ? 12.894 0.402 -29.915 1.00 57.44 91 LEU A CA 1
ATOM 741 C C . LEU A 1 91 ? 12.524 1.223 -31.164 1.00 57.44 91 LEU A C 1
ATOM 743 O O . LEU A 1 91 ? 13.414 1.737 -31.839 1.00 57.44 91 LEU A O 1
ATOM 747 N N . ARG A 1 92 ? 11.225 1.369 -31.464 1.00 59.44 92 ARG A N 1
ATOM 748 C CA . ARG A 1 92 ? 10.732 2.168 -32.599 1.00 59.44 92 ARG A CA 1
ATOM 749 C C . ARG A 1 92 ? 10.708 3.669 -32.311 1.00 59.44 92 ARG A C 1
ATOM 751 O O . ARG A 1 92 ? 11.013 4.446 -33.208 1.00 59.44 92 ARG A O 1
ATOM 758 N N . THR A 1 93 ? 10.376 4.079 -31.088 1.00 62.88 93 THR A N 1
ATOM 759 C CA . THR A 1 93 ? 10.247 5.500 -30.729 1.00 62.88 93 THR A CA 1
ATOM 760 C C . THR A 1 93 ? 11.600 6.161 -30.446 1.00 62.88 93 THR A C 1
ATOM 762 O O . THR A 1 93 ? 11.759 7.347 -30.726 1.00 62.88 93 THR A O 1
ATOM 765 N N . GLN A 1 94 ? 12.594 5.426 -29.924 1.00 60.62 94 GLN A N 1
ATOM 766 C CA . GLN A 1 94 ? 13.927 5.970 -29.607 1.00 60.62 94 GLN A CA 1
ATOM 767 C C . GLN A 1 94 ? 15.085 5.011 -29.970 1.00 60.62 94 GLN A C 1
ATOM 769 O O . GLN A 1 94 ? 15.883 4.634 -29.102 1.00 60.62 94 GLN A O 1
ATOM 774 N N . PRO A 1 95 ? 15.251 4.634 -31.254 1.00 62.03 95 PRO A N 1
ATOM 775 C CA . PRO A 1 95 ? 16.292 3.691 -31.677 1.00 62.03 95 PRO A CA 1
ATOM 776 C C . PRO A 1 95 ? 17.708 4.160 -31.301 1.00 62.03 95 PRO A C 1
ATOM 778 O O . PRO A 1 95 ? 18.540 3.354 -30.884 1.00 62.03 95 PRO A O 1
ATOM 781 N N . ALA A 1 96 ? 17.965 5.471 -31.349 1.00 70.69 96 ALA A N 1
ATOM 782 C CA . ALA A 1 96 ? 19.266 6.061 -31.027 1.00 70.69 96 ALA A CA 1
ATOM 783 C C . ALA A 1 96 ? 19.707 5.867 -29.560 1.00 70.69 96 ALA A C 1
ATOM 785 O O . ALA A 1 96 ? 20.904 5.871 -29.290 1.00 70.69 96 ALA A O 1
ATOM 786 N N . TYR A 1 97 ? 18.776 5.658 -28.619 1.00 66.44 97 TYR A N 1
ATOM 787 C CA . TYR A 1 97 ? 19.099 5.419 -27.204 1.00 66.44 97 TYR A CA 1
ATOM 788 C C . TYR A 1 97 ? 19.271 3.930 -26.865 1.00 66.44 97 TYR A C 1
ATOM 790 O O . TYR A 1 97 ? 20.030 3.585 -25.956 1.00 66.44 97 TYR A O 1
ATOM 798 N N . VAL A 1 98 ? 18.583 3.038 -27.586 1.00 68.50 98 VAL A N 1
ATOM 799 C CA . VAL A 1 98 ? 18.564 1.592 -27.301 1.00 68.50 98 VAL A CA 1
ATOM 800 C C . VAL A 1 98 ? 19.743 0.864 -27.958 1.00 68.50 98 VAL A C 1
ATOM 802 O O . VAL A 1 98 ? 20.398 0.046 -27.309 1.00 68.50 98 VAL A O 1
ATOM 805 N N . LEU A 1 99 ? 20.067 1.201 -29.213 1.00 78.12 99 LEU A N 1
ATOM 806 C CA . LEU A 1 99 ? 21.176 0.600 -29.965 1.00 78.12 99 LEU A CA 1
ATOM 807 C C . LEU A 1 99 ? 22.540 0.678 -29.256 1.00 78.12 99 LEU A C 1
ATOM 809 O O . LEU A 1 99 ? 23.157 -0.375 -29.095 1.00 78.12 99 LEU A O 1
ATOM 813 N N . PRO A 1 100 ? 23.031 1.846 -28.789 1.00 82.50 100 PRO A N 1
ATOM 814 C CA . PRO A 1 100 ? 24.357 1.924 -28.172 1.00 82.50 100 PRO A CA 1
ATOM 815 C C . PRO A 1 100 ? 24.446 1.139 -26.857 1.00 82.50 100 PRO A C 1
ATOM 817 O O . PRO A 1 100 ? 25.489 0.561 -26.565 1.00 82.50 100 PRO A O 1
ATOM 820 N N . ARG A 1 101 ? 23.354 1.053 -26.082 1.00 80.19 101 ARG A N 1
ATOM 821 C CA . ARG A 1 101 ? 23.308 0.252 -24.846 1.00 80.19 101 ARG A CA 1
ATOM 822 C C . ARG A 1 101 ? 23.369 -1.247 -25.131 1.00 80.19 101 ARG A C 1
ATOM 824 O O . ARG A 1 101 ? 24.120 -1.951 -24.463 1.00 80.19 101 ARG A O 1
ATOM 831 N N . LEU A 1 102 ? 22.627 -1.727 -26.131 1.00 81.00 102 LEU A N 1
ATOM 832 C CA . LEU A 1 102 ? 22.713 -3.121 -26.584 1.00 81.00 102 LEU A CA 1
ATOM 833 C C . LEU A 1 102 ? 24.123 -3.459 -27.073 1.00 81.00 102 LEU A C 1
ATOM 835 O O . LEU A 1 102 ? 24.672 -4.492 -26.700 1.00 81.00 102 LEU A O 1
ATOM 839 N N . LEU A 1 103 ? 24.724 -2.563 -27.855 1.00 86.69 103 LEU A N 1
ATOM 840 C CA . LEU A 1 103 ? 26.074 -2.732 -28.386 1.00 86.69 103 LEU A CA 1
ATOM 841 C C . LEU A 1 103 ? 27.117 -2.778 -27.261 1.00 86.69 103 LEU A C 1
ATOM 843 O O . LEU A 1 103 ? 27.968 -3.661 -27.261 1.00 86.69 103 LEU A O 1
ATOM 847 N N . ALA A 1 104 ? 27.002 -1.898 -26.262 1.00 87.81 104 ALA A N 1
ATOM 848 C CA . ALA A 1 104 ? 27.854 -1.918 -25.076 1.00 87.81 104 ALA A CA 1
ATOM 849 C C . ALA A 1 104 ? 27.694 -3.217 -24.270 1.00 87.81 104 ALA A C 1
ATOM 851 O O . ALA A 1 104 ? 28.687 -3.806 -23.855 1.00 87.81 104 ALA A O 1
ATOM 852 N N . MET A 1 105 ? 26.463 -3.704 -24.088 1.00 87.69 105 MET A N 1
ATOM 853 C CA . MET A 1 105 ? 26.204 -4.951 -23.365 1.00 87.69 105 MET A CA 1
ATOM 854 C C . MET A 1 105 ? 26.796 -6.166 -24.091 1.00 87.69 105 MET A C 1
ATOM 856 O O . MET A 1 105 ? 27.457 -6.992 -23.464 1.00 87.69 105 MET A O 1
ATOM 860 N N . ILE A 1 106 ? 26.635 -6.245 -25.417 1.00 88.62 106 ILE A N 1
ATOM 861 C CA . ILE A 1 106 ? 27.258 -7.288 -26.244 1.00 88.62 106 ILE A CA 1
ATOM 862 C C . ILE A 1 106 ? 28.784 -7.176 -26.196 1.00 88.62 106 ILE A C 1
ATOM 864 O O . ILE A 1 106 ? 29.455 -8.194 -26.061 1.00 88.62 106 ILE A O 1
ATOM 868 N N . ALA A 1 107 ? 29.340 -5.964 -26.263 1.00 88.50 107 ALA A N 1
ATOM 869 C CA . ALA A 1 107 ? 30.782 -5.744 -26.189 1.00 88.50 107 ALA A CA 1
ATOM 870 C C . ALA A 1 107 ? 31.363 -6.200 -24.844 1.00 88.50 107 ALA A C 1
ATOM 872 O O . ALA A 1 107 ? 32.402 -6.853 -24.825 1.00 88.50 107 ALA A O 1
ATOM 873 N N . ILE A 1 108 ? 30.675 -5.918 -23.732 1.00 88.25 108 ILE A N 1
ATOM 874 C CA . ILE A 1 108 ? 31.070 -6.394 -22.401 1.00 88.25 108 ILE A CA 1
ATOM 875 C C . ILE A 1 108 ? 31.008 -7.920 -22.349 1.00 88.25 108 ILE A C 1
ATOM 877 O O . ILE A 1 108 ? 31.994 -8.542 -21.972 1.00 88.25 108 ILE A O 1
ATOM 881 N N . LEU A 1 109 ? 29.901 -8.534 -22.780 1.00 87.44 109 LEU A N 1
ATOM 882 C CA . LEU A 1 109 ? 29.768 -9.995 -22.792 1.00 87.44 109 LEU A CA 1
ATOM 883 C C . LEU A 1 109 ? 30.848 -10.657 -23.654 1.00 87.44 109 LEU A C 1
ATOM 885 O O . LEU A 1 109 ? 31.480 -11.615 -23.214 1.00 87.44 109 LEU A O 1
ATOM 889 N N . ALA A 1 110 ? 31.096 -10.128 -24.853 1.00 86.19 110 ALA A N 1
ATOM 890 C CA . ALA A 1 110 ? 32.137 -10.612 -25.749 1.00 86.19 110 ALA A CA 1
ATOM 891 C C . ALA A 1 110 ? 33.529 -10.452 -25.129 1.00 86.19 110 ALA A C 1
ATOM 893 O O . ALA A 1 110 ? 34.317 -11.389 -25.183 1.00 86.19 110 ALA A O 1
ATOM 894 N N . ALA A 1 111 ? 33.820 -9.316 -24.488 1.00 84.69 111 ALA A N 1
ATOM 895 C CA . ALA A 1 111 ? 35.075 -9.108 -23.776 1.00 84.69 111 ALA A CA 1
ATOM 896 C C . ALA A 1 111 ? 35.235 -10.103 -22.618 1.00 84.69 111 ALA A C 1
ATOM 898 O O . ALA A 1 111 ? 36.298 -10.699 -22.480 1.00 84.69 111 ALA A O 1
ATOM 899 N N . THR A 1 112 ? 34.184 -10.345 -21.829 1.00 85.38 112 THR A N 1
ATOM 900 C CA . THR A 1 112 ? 34.199 -11.315 -20.723 1.00 85.38 112 THR A CA 1
ATOM 901 C C . THR A 1 112 ? 34.385 -12.753 -21.212 1.00 85.38 112 THR A C 1
ATOM 903 O O . THR A 1 112 ? 35.132 -13.503 -20.594 1.00 85.38 112 THR A O 1
ATOM 906 N N . LEU A 1 113 ? 33.747 -13.141 -22.319 1.00 82.94 113 LEU A N 1
ATOM 907 C CA . LEU A 1 113 ? 33.876 -14.475 -22.923 1.00 82.94 113 LEU A CA 1
ATOM 908 C C . LEU A 1 113 ? 35.217 -14.673 -23.643 1.00 82.94 113 LEU A C 1
ATOM 910 O O . LEU A 1 113 ? 35.758 -15.777 -23.638 1.00 82.94 113 LEU A O 1
ATOM 914 N N . ALA A 1 114 ? 35.768 -13.617 -24.243 1.00 79.12 114 ALA A N 1
ATOM 915 C CA . ALA A 1 114 ? 37.064 -13.651 -24.914 1.00 79.12 114 ALA A CA 1
ATOM 916 C C . ALA A 1 114 ? 38.239 -13.609 -23.924 1.00 79.12 114 ALA A C 1
ATOM 918 O O . ALA A 1 114 ? 39.290 -14.176 -24.216 1.00 79.12 114 ALA A O 1
ATOM 919 N N . LEU A 1 115 ? 38.060 -12.993 -22.748 1.00 72.19 115 LEU A N 1
ATOM 920 C CA . LEU A 1 115 ? 39.071 -12.885 -21.690 1.00 72.19 115 LEU A CA 1
ATOM 921 C C . LEU A 1 115 ? 39.718 -14.225 -21.287 1.00 72.19 115 LEU A C 1
ATOM 923 O O . LEU A 1 115 ? 40.946 -14.296 -21.287 1.00 72.19 115 LEU A O 1
ATOM 927 N N . PRO A 1 116 ? 38.965 -15.299 -20.966 1.00 76.50 116 PRO A N 1
ATOM 928 C CA . PRO A 1 116 ? 39.560 -16.581 -20.597 1.00 76.50 116 PRO A CA 1
ATOM 929 C C . PRO A 1 116 ? 40.302 -17.227 -21.769 1.00 76.50 116 PRO A C 1
ATOM 931 O O . PRO A 1 116 ? 41.333 -17.851 -21.561 1.00 76.50 116 PRO A O 1
ATOM 934 N N . TRP A 1 117 ? 39.830 -17.043 -23.004 1.00 74.69 117 TRP A N 1
ATOM 935 C CA . TRP A 1 117 ? 40.503 -17.577 -24.191 1.00 74.69 117 TRP A CA 1
ATOM 936 C C . TRP A 1 117 ? 41.812 -16.833 -24.499 1.00 74.69 117 TRP A C 1
ATOM 938 O O . TRP A 1 117 ? 42.772 -17.438 -24.965 1.00 74.69 117 TRP A O 1
ATOM 948 N N . TRP A 1 118 ? 41.867 -15.532 -24.197 1.00 69.56 118 TRP A N 1
ATOM 949 C CA . TRP A 1 118 ? 43.073 -14.705 -24.303 1.00 69.56 118 TRP A CA 1
ATOM 950 C C . TRP A 1 118 ? 44.088 -14.954 -23.179 1.00 69.56 118 TRP A C 1
ATOM 952 O O . TRP A 1 118 ? 45.283 -14.849 -23.423 1.00 69.56 118 TRP A O 1
ATOM 962 N N . LEU A 1 119 ? 43.634 -15.277 -21.963 1.00 69.94 119 LEU A N 1
ATOM 963 C CA . LEU A 1 119 ? 44.501 -15.553 -20.806 1.00 69.94 119 LEU A CA 1
ATOM 964 C C . LEU A 1 119 ? 45.046 -16.991 -20.763 1.00 69.94 119 LEU A C 1
ATOM 966 O O . LEU A 1 119 ? 46.013 -17.245 -20.051 1.00 69.94 119 LEU A O 1
ATOM 970 N N . LEU A 1 120 ? 44.423 -17.931 -21.482 1.00 66.69 120 LEU A N 1
ATOM 971 C CA . LEU A 1 120 ? 44.813 -19.350 -21.535 1.00 66.69 120 LEU A CA 1
ATOM 972 C C . LEU A 1 120 ? 45.650 -19.718 -22.780 1.00 66.69 120 LEU A C 1
ATOM 974 O O . LEU A 1 120 ? 45.853 -20.905 -23.040 1.00 66.69 120 LEU A O 1
ATOM 978 N N . ARG A 1 121 ? 46.119 -18.727 -23.549 1.00 54.56 121 ARG A N 1
ATOM 979 C CA . ARG A 1 121 ? 47.052 -18.881 -24.677 1.00 54.56 121 ARG A CA 1
ATOM 980 C C . ARG A 1 121 ? 48.438 -18.377 -24.293 1.00 54.56 121 ARG A C 1
ATOM 982 O O . ARG A 1 121 ? 49.414 -19.008 -24.753 1.00 54.56 121 ARG A O 1
#

InterPro domains:
  IPR046162 Protein of unknown function DUF6164 [PF19661] (1-117)

Foldseek 3Di:
DKDFQFFCVVPDPVRVVVLVVLCVVVVFAWDWDDQPPVRPDGITIIGPDPVCNVVSNVSVVVVVVVVVVVVVVVVVVCVVVVVPPPVVVVCVVCVVVVVVVVVVVVVVVCCVVCVVVVVVD